Protein 4HTI (pdb70)

Radius of gyration: 11.55 Å; Cα contacts (8 Å, |Δi|>4): 167; chains: 1; bounding box: 24×30×26 Å

Nearest PDB structures (foldseek):
  4hti-assembly1_A  TM=1.011E+00  e=3.050E-19  Homo sapiens
  3n4w-assembly1_A  TM=9.752E-01  e=1.489E-11  Homo sapiens
  3np5-assembly2_A  TM=9.718E-01  e=5.580E-11  Homo sapiens
  3n01-assembly2_B  TM=9.699E-01  e=9.465E-11  Homo sapiens
  2qt7-assembly1_B  TM=9.675E-01  e=1.154E-10  Homo sapiens

Structure (mmCIF, N/CA/C/O backbone):
data_4HTI
#
_entry.id   4HTI
#
_cell.length_a   55.133
_cell.length_b   55.133
_cell.length_c   148.391
_cell.angle_alpha   90.000
_cell.angle_beta   90.000
_cell.angle_gamma   120.000
#
_symmetry.space_group_name_H-M   'P 61 2 2'
#
loop_
_entity.id
_entity.type
_entity.pdbx_description
1 polymer 'Receptor-type tyrosine-protein phosphatase N2'
2 water water
#
loop_
_atom_site.group_PDB
_atom_site.id
_atom_site.type_symbol
_atom_site.label_atom_id
_atom_site.label_alt_id
_atom_site.label_comp_id
_atom_site.label_asym_id
_atom_site.label_entity_id
_atom_site.label_seq_id
_atom_site.pdbx_PDB_ins_code
_atom_site.Cartn_x
_atom_site.Cartn_y
_atom_site.Cartn_z
_atom_site.occupancy
_atom_site.B_iso_or_equiv
_atom_site.auth_seq_id
_atom_site.auth_comp_id
_atom_site.auth_asym_id
_atom_site.auth_atom_id
_atom_site.pdbx_PDB_model_num
ATOM 1 N N . ALA A 1 10 ? -6.063 -34.259 -5.382 1.00 62.99 510 ALA A N 1
ATOM 2 C CA . ALA A 1 10 ? -7.269 -33.455 -5.517 1.00 67.81 510 ALA A CA 1
ATOM 3 C C . ALA A 1 10 ? -6.977 -31.983 -5.295 1.00 59.99 510 ALA A C 1
ATOM 4 O O . ALA A 1 10 ? -6.231 -31.623 -4.412 1.00 62.32 510 ALA A O 1
ATOM 6 N N . ARG A 1 11 ? -7.581 -31.145 -6.118 1.00 53.03 511 ARG A N 1
ATOM 7 C CA . ARG A 1 11 ? -7.429 -29.724 -6.038 1.00 47.46 511 ARG A CA 1
ATOM 8 C C . ARG A 1 11 ?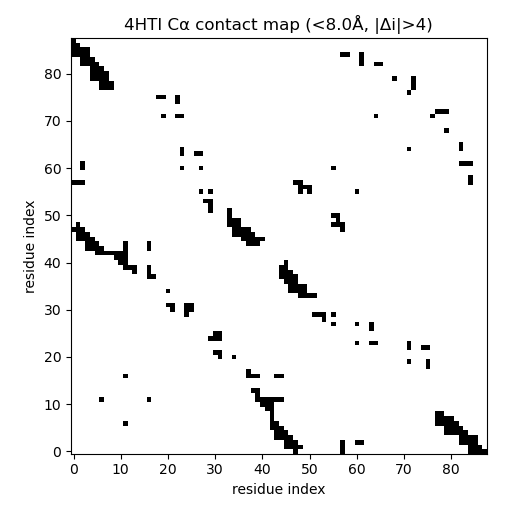 -8.554 -29.117 -5.227 1.00 45.76 511 ARG A C 1
ATOM 9 O O . ARG A 1 11 ? -9.635 -29.649 -5.195 1.00 46.16 511 ARG A O 1
ATOM 17 N N . GLY A 1 12 ? -8.300 -27.978 -4.634 1.00 36.52 512 GLY A N 1
ATOM 18 C CA . GLY A 1 12 ? -9.345 -27.184 -4.072 1.00 35.08 512 GLY A CA 1
ATOM 19 C C . GLY A 1 12 ? -9.665 -26.134 -5.089 1.00 32.31 512 GLY A C 1
ATOM 20 O O . GLY A 1 12 ? -8.890 -25.928 -5.973 1.00 30.18 512 GLY A O 1
ATOM 21 N N . TYR A 1 13 ? -10.820 -25.505 -4.960 1.00 30.31 513 TYR A N 1
ATOM 22 C CA . TYR A 1 13 ? -11.233 -24.419 -5.828 1.00 30.28 513 TYR A CA 1
ATOM 23 C C . TYR A 1 13 ? -12.106 -23.447 -5.086 1.00 29.37 513 TYR A C 1
ATOM 24 O O . TYR A 1 13 ? -12.753 -23.824 -4.166 1.00 29.92 513 TYR A O 1
ATOM 33 N N . ILE A 1 14 ? -12.123 -22.219 -5.540 1.00 27.75 514 ILE A N 1
ATOM 34 C CA . ILE A 1 14 ? -12.991 -21.194 -5.038 1.00 27.90 514 ILE A CA 1
ATOM 35 C C . ILE A 1 14 ? -13.560 -20.498 -6.261 1.00 30.47 514 ILE A C 1
ATOM 36 O O . ILE A 1 14 ? -12.809 -20.041 -7.064 1.00 28.88 514 ILE A O 1
ATOM 41 N N . VAL A 1 15 ? -14.874 -20.439 -6.406 1.00 29.34 515 VAL A N 1
ATOM 42 C CA . VAL A 1 15 ? -15.506 -19.677 -7.471 1.00 28.87 515 VAL A CA 1
ATOM 43 C C . VAL A 1 15 ? -15.876 -18.282 -6.989 1.00 31.12 515 VAL A C 1
ATOM 44 O O . VAL A 1 15 ? -16.497 -18.142 -5.991 1.00 33.18 515 VAL A O 1
ATOM 48 N N . THR A 1 16 ? -15.501 -17.275 -7.733 1.00 31.77 516 THR A N 1
ATOM 49 C CA . THR A 1 16 ? -15.782 -15.902 -7.393 1.00 31.27 516 THR A CA 1
ATOM 50 C C . THR A 1 16 ? -16.804 -15.266 -8.330 1.00 32.08 516 THR A C 1
ATOM 51 O O . THR A 1 16 ? -17.171 -15.861 -9.303 1.00 33.53 516 THR A O 1
ATOM 55 N N . ASP A 1 17 ? -17.148 -14.025 -8.048 1.00 38.00 517 ASP A N 1
ATOM 56 C CA . ASP A 1 17 ? -18.023 -13.227 -8.885 1.00 39.76 517 ASP A CA 1
ATOM 57 C C . ASP A 1 17 ? -17.245 -12.392 -9.876 1.00 41.84 517 ASP A C 1
ATOM 58 O O . ASP A 1 17 ? -17.804 -11.566 -10.529 1.00 41.35 517 ASP A O 1
ATOM 63 N N . ARG A 1 18 ? -15.957 -12.634 -9.996 1.00 37.43 518 ARG A N 1
ATOM 64 C CA . ARG A 1 18 ? -15.166 -11.956 -10.992 1.00 37.48 518 ARG A CA 1
ATOM 65 C C . ARG A 1 18 ? -14.908 -12.865 -12.151 1.00 36.51 518 ARG A C 1
ATOM 66 O O . ARG A 1 18 ? -14.611 -14.000 -11.946 1.00 34.92 518 ARG A O 1
ATOM 74 N N . ASP A 1 19 ? -15.005 -12.356 -13.367 1.00 36.04 519 ASP A N 1
ATOM 75 C CA . ASP A 1 19 ? -14.819 -13.257 -14.549 1.00 34.57 519 ASP A CA 1
ATOM 76 C C . ASP A 1 19 ? -14.366 -12.437 -15.788 1.00 39.17 519 ASP A C 1
ATOM 77 O O . ASP A 1 19 ? -15.097 -11.529 -16.189 1.00 42.18 519 ASP A O 1
ATOM 82 N N . PRO A 1 20 ? -13.186 -12.706 -16.316 1.00 42.71 520 PRO A N 1
ATOM 83 C CA . PRO A 1 20 ? -12.290 -13.726 -15.788 1.00 38.20 520 PRO A CA 1
ATOM 84 C C . PRO A 1 20 ? -11.560 -13.252 -14.558 1.00 40.97 520 PRO A C 1
ATOM 85 O O . PRO A 1 20 ? -11.208 -12.117 -14.491 1.00 40.57 520 PRO A O 1
ATOM 89 N N . LEU A 1 21 ? -11.354 -14.125 -13.587 1.00 35.47 521 LEU A N 1
ATOM 90 C CA . LEU A 1 21 ? -10.589 -13.782 -12.414 1.00 35.43 521 LEU A CA 1
ATOM 91 C C . LEU A 1 21 ? -9.134 -13.610 -12.820 1.00 38.05 521 LEU A C 1
ATOM 92 O O . LEU A 1 21 ? -8.578 -14.487 -13.417 1.00 37.10 521 LEU A O 1
ATOM 97 N N . ARG A 1 22 ? -8.530 -12.482 -12.490 1.00 39.86 522 ARG A N 1
ATOM 98 C CA . ARG A 1 22 ? -7.148 -1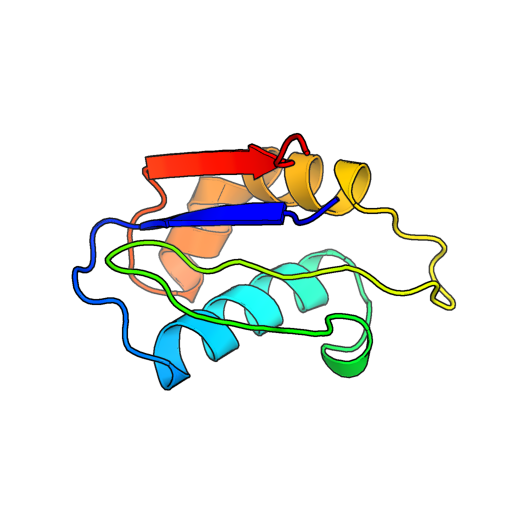2.177 -12.849 1.00 42.70 522 ARG A CA 1
ATOM 99 C C . ARG A 1 22 ? -6.159 -13.098 -12.122 1.00 40.27 522 ARG A C 1
ATOM 100 O O . ARG A 1 22 ? -6.371 -13.369 -10.989 1.00 40.45 522 ARG A O 1
ATOM 108 N N . PRO A 1 23 ? -5.090 -13.540 -12.747 1.00 41.26 523 PRO A N 1
ATOM 109 C CA . PRO A 1 23 ? -4.147 -14.412 -12.054 1.00 42.25 523 PRO A CA 1
ATOM 110 C C . PRO A 1 23 ? -3.678 -13.832 -10.730 1.00 43.53 523 PRO A C 1
ATOM 111 O O . PRO A 1 23 ? -3.656 -14.488 -9.741 1.00 39.74 523 PRO A O 1
ATOM 115 N N . GLU A 1 24 ? -3.365 -12.561 -10.774 1.00 47.87 524 GLU A N 1
ATOM 116 C CA . GLU A 1 24 ? -2.936 -11.783 -9.650 1.00 52.14 524 GLU A CA 1
ATOM 117 C C . GLU A 1 24 ? -3.954 -11.787 -8.522 1.00 50.28 524 GLU A C 1
ATOM 118 O O . GLU A 1 24 ? -3.607 -11.856 -7.379 1.00 49.55 524 GLU A O 1
ATOM 124 N N . GLU A 1 25 ? -5.228 -11.763 -8.863 1.00 48.01 525 GLU A N 1
ATOM 125 C CA . GLU A 1 25 ? -6.281 -11.835 -7.877 1.00 47.02 525 GLU A CA 1
ATOM 126 C C . GLU A 1 25 ? -6.524 -13.237 -7.320 1.00 42.45 525 GLU A C 1
ATOM 127 O O . GLU A 1 25 ? -6.757 -13.364 -6.160 1.00 40.49 525 GLU A O 1
ATOM 133 N N . GLY A 1 26 ? -6.425 -14.271 -8.127 1.00 39.14 526 GLY A N 1
ATOM 134 C CA . GLY A 1 26 ? -6.457 -15.614 -7.606 1.00 36.79 526 GLY A CA 1
ATOM 135 C C . GLY A 1 26 ? -5.360 -15.834 -6.595 1.00 37.24 526 GLY A C 1
ATOM 136 O O . GLY A 1 26 ? -5.563 -16.425 -5.573 1.00 36.04 526 GLY A O 1
ATOM 137 N N . ARG A 1 27 ? -4.188 -15.315 -6.884 1.00 39.24 527 ARG A N 1
ATOM 138 C CA . ARG A 1 27 ? -3.065 -15.402 -5.989 1.00 44.63 527 ARG A CA 1
ATOM 139 C C . ARG A 1 27 ? -3.306 -14.686 -4.644 1.00 44.59 527 ARG A C 1
ATOM 140 O O . ARG A 1 27 ? -3.037 -15.239 -3.621 1.00 39.60 527 ARG A O 1
ATOM 148 N N . ARG A 1 28 ? -3.851 -13.487 -4.667 1.00 44.93 528 ARG A N 1
ATOM 149 C CA . ARG A 1 28 ? -4.142 -12.767 -3.452 1.00 47.04 528 ARG A CA 1
ATOM 150 C C . ARG A 1 28 ? -5.130 -13.510 -2.594 1.00 42.94 528 ARG A C 1
ATOM 151 O O . ARG A 1 28 ? -4.962 -13.634 -1.418 1.00 44.05 528 ARG A O 1
ATOM 159 N N . LEU A 1 29 ? -6.169 -14.040 -3.204 1.00 38.77 529 LEU A 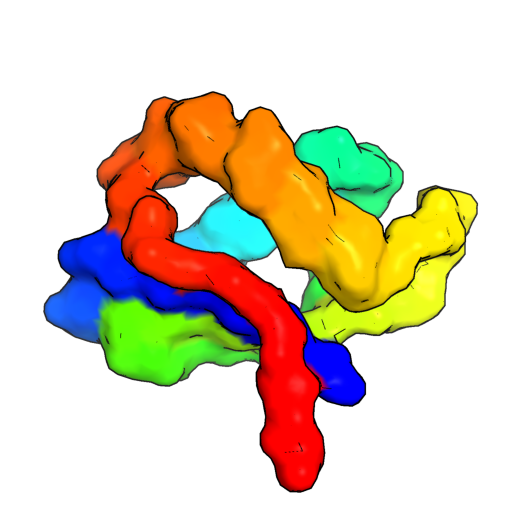N 1
ATOM 160 C CA . LEU A 1 29 ? -7.190 -14.788 -2.496 1.00 38.98 529 LEU A CA 1
ATOM 161 C C . LEU A 1 29 ? -6.674 -16.061 -1.833 1.00 38.81 529 LEU A C 1
ATOM 162 O O . LEU A 1 29 ? -7.019 -16.366 -0.720 1.00 38.76 529 LEU A O 1
ATOM 167 N N . VAL A 1 30 ? -5.797 -16.761 -2.523 1.00 3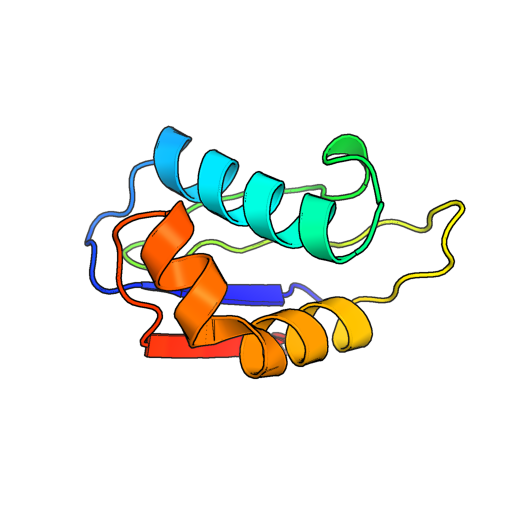5.94 530 VAL A N 1
ATOM 168 C CA . VAL A 1 30 ? -5.102 -17.894 -1.957 1.00 35.93 530 VAL A CA 1
ATOM 169 C C . VAL A 1 30 ? -4.167 -17.474 -0.815 1.00 36.93 530 VAL A C 1
ATOM 170 O O . VAL A 1 30 ? -4.135 -18.132 0.169 1.00 38.93 530 VAL A O 1
ATOM 174 N N . GLU A 1 31 ? -3.481 -16.359 -0.943 1.00 39.96 531 GLU A N 1
ATOM 175 C CA . GLU A 1 31 ? -2.670 -15.835 0.138 1.00 45.95 531 GLU A CA 1
ATOM 176 C C . GLU A 1 31 ? -3.519 -15.495 1.381 1.00 45.00 531 GLU A C 1
ATOM 177 O O . GLU A 1 31 ? -3.136 -15.793 2.480 1.00 45.15 531 GLU A O 1
ATOM 183 N N . ASP A 1 32 ? -4.697 -14.911 1.181 1.00 41.42 532 ASP A N 1
ATOM 184 C CA . ASP A 1 32 ? -5.661 -14.629 2.247 1.00 45.66 532 ASP A CA 1
ATOM 185 C C . ASP A 1 32 ? -6.071 -15.876 2.988 1.00 43.56 532 ASP A C 1
ATOM 186 O O . ASP A 1 32 ? -6.136 -15.893 4.177 1.00 43.56 532 ASP A O 1
ATOM 191 N N . VAL A 1 33 ? -6.340 -16.934 2.258 1.00 41.74 533 VAL A N 1
ATOM 192 C CA . VAL A 1 33 ? -6.713 -18.196 2.833 1.00 42.88 533 VAL A CA 1
ATOM 193 C C . VAL A 1 33 ? -5.554 -18.848 3.586 1.00 41.08 533 VAL A C 1
ATOM 194 O O . VAL A 1 33 ? -5.740 -19.382 4.640 1.00 43.27 533 VAL A O 1
ATOM 198 N N . ALA A 1 34 ? -4.359 -18.756 3.052 1.00 39.13 534 ALA A N 1
ATOM 199 C CA . ALA A 1 34 ? -3.185 -19.263 3.731 1.00 42.46 534 ALA A CA 1
ATOM 200 C C . ALA A 1 34 ? -2.989 -18.571 5.065 1.00 45.77 534 ALA A C 1
ATOM 201 O O . ALA A 1 34 ? -2.620 -19.178 6.021 1.00 47.26 534 ALA A O 1
ATOM 203 N N . ARG A 1 35 ? -3.208 -17.275 5.122 1.00 49.71 535 ARG A N 1
ATOM 204 C CA . ARG A 1 35 ? -3.030 -16.556 6.368 1.00 53.17 535 ARG A CA 1
ATOM 205 C C . ARG A 1 35 ? -3.987 -16.999 7.439 1.00 54.61 535 ARG A C 1
ATOM 206 O O . ARG A 1 35 ? -3.627 -17.076 8.572 1.00 54.24 535 ARG A O 1
ATOM 214 N N . LEU A 1 36 ? -5.204 -17.352 7.075 1.00 55.00 536 LEU A N 1
ATOM 215 C CA . LEU A 1 36 ? -6.181 -17.825 8.029 1.00 58.84 536 LEU A CA 1
ATOM 216 C C . LEU A 1 36 ? -5.726 -19.074 8.682 1.00 57.17 536 LEU A C 1
ATOM 217 O O . LEU A 1 36 ? -6.054 -19.352 9.793 1.00 57.29 536 LEU A O 1
ATOM 222 N N . LEU A 1 37 ? -4.960 -19.845 7.952 1.00 53.70 537 LEU A N 1
ATOM 223 C CA . LEU A 1 37 ? -4.523 -21.128 8.416 1.00 52.79 537 LEU A CA 1
ATOM 224 C C . LEU A 1 37 ? -3.095 -21.128 8.949 1.00 51.79 537 LEU A C 1
ATOM 225 O O . LEU A 1 37 ? -2.592 -22.159 9.302 1.00 50.02 537 LEU A O 1
ATOM 230 N N . GLN A 1 38 ? -2.435 -19.997 8.973 1.00 51.34 538 GLN A N 1
ATOM 231 C CA . GLN A 1 38 ? -1.037 -19.960 9.392 1.00 51.53 538 GLN A CA 1
ATOM 232 C C . GLN A 1 38 ? -0.178 -20.977 8.651 1.00 47.61 538 GLN A C 1
ATOM 233 O O . GLN A 1 38 ? 0.557 -21.722 9.248 1.00 49.60 538 GLN A O 1
ATOM 239 N N . VAL A 1 39 ? -0.241 -20.967 7.329 1.00 46.05 539 VAL A N 1
ATOM 240 C CA . VAL A 1 39 ? 0.691 -21.698 6.487 1.00 48.62 539 VAL A CA 1
ATOM 241 C C . VAL A 1 39 ? 1.259 -20.712 5.503 1.00 47.97 539 VAL A C 1
ATOM 242 O O . VAL A 1 39 ? 0.569 -19.805 5.125 1.00 49.31 539 VAL A O 1
ATOM 246 N N . PRO A 1 40 ? 2.495 -20.826 5.084 1.00 47.60 540 PRO A N 1
ATOM 247 C CA . PRO A 1 40 ? 2.956 -19.861 4.106 1.00 45.78 540 PRO A CA 1
ATOM 248 C C . PRO A 1 40 ? 2.255 -20.127 2.771 1.00 43.67 540 PRO A C 1
ATOM 249 O O . PRO A 1 40 ? 1.827 -21.225 2.570 1.00 39.94 540 PRO A O 1
ATOM 253 N N . SER A 1 41 ? 2.147 -19.140 1.908 1.00 42.94 541 SER A N 1
ATOM 254 C CA . SER A 1 41 ? 1.535 -19.329 0.624 1.00 43.34 541 SER A CA 1
ATOM 255 C C . SER A 1 41 ? 2.313 -20.312 -0.208 1.00 43.00 541 SER A C 1
ATOM 256 O O . SER A 1 41 ? 1.790 -20.947 -1.071 1.00 41.75 541 SER A O 1
ATOM 259 N N . SER A 1 42 ? 3.576 -20.484 0.117 1.00 42.97 542 SER A N 1
ATOM 260 C CA . SER A 1 42 ? 4.398 -21.485 -0.522 1.00 46.54 542 SER A CA 1
ATOM 261 C C . SER A 1 42 ? 3.857 -22.890 -0.346 1.00 44.38 542 SER A C 1
ATOM 262 O O . SER A 1 42 ? 4.209 -23.749 -1.095 1.00 47.05 542 SER A O 1
ATOM 265 N N . ALA A 1 43 ? 2.973 -23.122 0.602 1.00 40.28 543 ALA A N 1
ATOM 266 C CA . ALA A 1 43 ? 2.366 -24.418 0.733 1.00 41.05 543 ALA A CA 1
ATOM 267 C C . ALA A 1 43 ? 1.309 -24.716 -0.335 1.00 41.79 543 ALA A C 1
ATOM 268 O O . ALA A 1 43 ? 0.905 -25.835 -0.490 1.00 40.65 543 ALA A O 1
ATOM 270 N N . PHE A 1 44 ? 0.859 -23.719 -1.059 1.00 38.50 544 PHE A N 1
ATOM 271 C CA . PHE A 1 44 ? -0.120 -23.924 -2.104 1.00 37.94 544 PHE A CA 1
ATOM 272 C C . PHE A 1 44 ? 0.577 -24.069 -3.441 1.00 43.16 544 PHE A C 1
ATOM 273 O O . PHE A 1 44 ? 1.293 -23.213 -3.823 1.00 48.18 544 PHE A O 1
ATOM 281 N N . ALA A 1 45 ? 0.392 -25.147 -4.142 1.00 41.04 545 ALA A N 1
ATOM 282 C CA . ALA A 1 45 ? 1.064 -25.280 -5.399 1.00 41.32 545 ALA A CA 1
ATOM 283 C C . ALA A 1 45 ? 0.073 -25.319 -6.539 1.00 39.13 545 ALA A C 1
ATOM 284 O O . ALA A 1 45 ? -1.112 -25.471 -6.318 1.00 35.19 545 ALA A O 1
ATOM 286 N N . ASP A 1 46 ? 0.573 -25.207 -7.746 1.00 39.68 546 ASP A N 1
ATOM 287 C CA . ASP A 1 46 ? -0.235 -25.343 -8.912 1.00 43.22 546 ASP A CA 1
ATOM 288 C C . ASP A 1 46 ? -1.368 -24.331 -8.912 1.00 38.41 546 ASP A C 1
ATOM 289 O O . ASP A 1 46 ? -2.442 -24.644 -9.292 1.00 38.11 546 ASP A O 1
ATOM 294 N N . VAL A 1 47 ? -1.135 -23.119 -8.474 1.00 36.67 547 VAL A N 1
ATOM 295 C CA . VAL A 1 47 ? -2.192 -22.126 -8.405 1.00 34.83 547 VAL A CA 1
ATOM 296 C C . VAL A 1 47 ? -2.572 -21.627 -9.802 1.00 35.86 547 VAL A C 1
ATOM 297 O O . VAL A 1 47 ? -1.749 -21.166 -10.517 1.00 35.54 547 VAL A O 1
ATOM 301 N N . GLU A 1 48 ? -3.832 -21.737 -10.172 1.00 30.15 548 GLU A N 1
ATOM 302 C CA . GLU A 1 48 ? -4.255 -21.389 -11.508 1.00 33.54 548 GLU A CA 1
ATOM 303 C C . GLU A 1 48 ? -5.642 -20.781 -11.545 1.00 31.36 548 GLU A C 1
ATOM 304 O O . GLU A 1 48 ? -6.474 -21.193 -10.788 1.00 31.04 548 GLU A O 1
ATOM 310 N N . VAL A 1 49 ? -5.900 -19.822 -12.405 1.00 30.64 549 VAL A N 1
ATOM 311 C CA . VAL A 1 49 ? -7.249 -19.300 -12.552 1.00 29.66 549 VAL A CA 1
ATOM 312 C C . VAL A 1 49 ? -7.938 -19.876 -13.795 1.00 29.28 549 VAL A C 1
ATOM 313 O O . VAL A 1 49 ? -7.314 -20.049 -14.797 1.00 32.32 549 VAL A O 1
ATOM 317 N N . LEU A 1 50 ? -9.201 -20.198 -13.670 1.00 28.43 550 LEU A N 1
ATOM 318 C CA . LEU A 1 50 ? -9.969 -20.786 -14.727 1.00 31.59 550 LEU A CA 1
ATOM 319 C C . LEU A 1 50 ? -11.307 -20.064 -14.784 1.00 28.41 550 LEU A C 1
ATOM 320 O O . LEU A 1 50 ? -12.151 -20.302 -13.981 1.00 28.54 550 LEU A O 1
ATOM 325 N N . GLY A 1 51 ? -11.485 -19.124 -15.702 1.00 29.41 551 GLY A N 1
ATOM 326 C CA . GLY A 1 51 ? -12.720 -18.352 -15.704 1.00 28.01 551 GLY A CA 1
ATOM 327 C C . GLY A 1 51 ? -12.909 -17.564 -14.413 1.00 26.95 551 GLY A C 1
ATOM 328 O O . GLY A 1 51 ? -12.075 -16.720 -14.084 1.00 31.18 551 GLY A O 1
ATOM 329 N N . PRO A 1 52 ? -13.991 -17.826 -13.676 1.00 27.99 552 PRO A N 1
ATOM 330 C CA . PRO A 1 52 ? -14.229 -17.121 -12.422 1.00 27.20 552 PRO A CA 1
ATOM 331 C C . PRO A 1 52 ? -13.610 -17.788 -11.189 1.00 27.48 552 PRO A C 1
ATOM 332 O O . PRO A 1 52 ? -13.817 -17.313 -10.093 1.00 32.04 552 PRO A O 1
ATOM 336 N N . ALA A 1 53 ? -12.922 -18.898 -11.368 1.00 29.46 553 ALA A N 1
ATOM 337 C CA . ALA A 1 53 ? -12.442 -19.689 -10.267 1.00 28.41 553 ALA A CA 1
ATOM 338 C C . ALA A 1 53 ? -10.944 -19.645 -10.075 1.00 29.00 553 ALA A C 1
ATOM 339 O O . ALA A 1 53 ? -10.228 -19.477 -11.020 1.00 28.67 553 ALA A O 1
ATOM 341 N N . VAL A 1 54 ? -10.474 -19.861 -8.865 1.00 26.92 554 VAL A N 1
ATOM 342 C CA . VAL A 1 54 ? -9.081 -20.176 -8.643 1.00 27.17 554 VAL A CA 1
ATOM 343 C C . VAL A 1 54 ? -8.944 -21.605 -8.132 1.00 27.83 554 VAL A C 1
ATOM 344 O O . VAL A 1 54 ? -9.777 -22.058 -7.383 1.00 27.37 554 VAL A O 1
ATOM 348 N N . THR A 1 55 ? -7.921 -22.285 -8.588 1.00 28.10 555 THR A N 1
ATOM 349 C CA A THR A 1 55 ? -7.789 -23.645 -8.096 0.50 27.84 555 THR A CA 1
ATOM 350 C CA B THR A 1 55 ? -7.795 -23.635 -8.155 0.50 29.64 555 THR A CA 1
ATOM 351 C C . THR A 1 55 ? -6.391 -23.910 -7.600 1.00 30.75 555 THR A C 1
ATOM 352 O O . THR A 1 55 ? -5.562 -23.138 -7.995 1.00 28.28 555 THR A O 1
ATOM 359 N N . PHE A 1 56 ? -6.080 -24.908 -6.785 1.00 28.98 556 PHE A N 1
ATOM 360 C CA . PHE A 1 56 ? -4.791 -25.028 -6.111 1.00 31.56 556 PHE A CA 1
ATOM 361 C C . PHE A 1 56 ? -4.631 -26.417 -5.488 1.00 33.54 556 PHE A C 1
ATOM 362 O O . PHE A 1 56 ? -5.602 -27.103 -5.300 1.00 32.41 556 PHE A O 1
ATOM 370 N N . LYS A 1 57 ? -3.422 -26.799 -5.141 1.00 33.59 557 LYS A N 1
ATOM 371 C CA . LYS A 1 57 ? -3.198 -27.980 -4.357 1.00 36.94 557 LYS A CA 1
ATOM 372 C C . LYS A 1 57 ? -2.514 -27.562 -3.082 1.00 35.03 557 LYS A C 1
ATOM 373 O O . LYS A 1 57 ? -1.685 -26.719 -3.103 1.00 36.53 557 LYS A O 1
ATOM 379 N N . VAL A 1 58 ? -2.824 -28.187 -1.978 1.00 35.07 558 VAL A N 1
ATOM 380 C CA . VAL A 1 58 ? -2.107 -27.956 -0.746 1.00 37.62 558 VAL A CA 1
ATOM 381 C C . VAL A 1 58 ? -1.023 -29.023 -0.587 1.00 39.47 558 VAL A C 1
ATOM 382 O O . VAL A 1 58 ? -1.356 -30.176 -0.584 1.00 40.11 558 VAL A O 1
ATOM 386 N N . SER A 1 59 ? 0.225 -28.643 -0.477 1.00 36.45 559 SER A N 1
ATOM 387 C CA . SER A 1 59 ? 1.269 -29.612 -0.266 1.00 39.48 559 SER A CA 1
ATOM 388 C C . SER A 1 59 ? 1.415 -29.925 1.211 1.00 38.31 559 SER A C 1
ATOM 389 O O . SER A 1 59 ? 0.929 -29.211 2.020 1.00 38.40 559 SER A O 1
ATOM 392 N N . ALA A 1 60 ? 2.076 -31.014 1.556 1.00 39.27 560 ALA A N 1
ATOM 393 C CA . ALA A 1 60 ? 2.341 -31.306 2.956 1.00 42.43 560 ALA A CA 1
ATOM 394 C C . ALA A 1 60 ? 3.078 -30.139 3.597 1.00 42.16 560 ALA A C 1
ATOM 395 O O . ALA A 1 60 ? 3.864 -29.493 2.966 1.00 42.41 560 ALA A O 1
ATOM 397 N N . ASN A 1 61 ? 2.747 -29.824 4.829 1.00 41.52 561 ASN A N 1
ATOM 398 C CA . ASN A 1 61 ? 3.239 -28.618 5.447 1.00 42.05 561 ASN A CA 1
ATOM 399 C C . ASN A 1 61 ? 3.487 -28.732 6.950 1.00 43.70 561 ASN A C 1
ATOM 400 O O . ASN A 1 61 ? 3.064 -29.684 7.544 1.00 44.11 561 ASN A O 1
ATOM 405 N N . VAL A 1 62 ? 4.139 -27.755 7.553 1.00 45.12 562 VAL A N 1
ATOM 406 C CA . VAL A 1 62 ? 4.460 -27.869 8.967 1.00 48.30 562 VAL A CA 1
ATOM 407 C C . VAL A 1 62 ? 3.255 -27.728 9.861 1.00 50.21 562 VAL A C 1
ATOM 408 O O . VAL A 1 62 ? 3.303 -28.132 10.980 1.00 52.17 562 VAL A O 1
ATOM 412 N N . GLN A 1 63 ? 2.164 -27.169 9.366 1.00 49.71 563 GLN A N 1
ATOM 413 C CA . GLN A 1 63 ? 0.958 -27.079 10.168 1.00 51.64 563 GLN A CA 1
ATOM 414 C C . GLN A 1 63 ? 0.009 -28.260 10.037 1.00 52.03 563 GLN A C 1
ATOM 415 O O . GLN A 1 63 ? -0.994 -28.279 10.667 1.00 54.56 563 GLN A O 1
ATOM 421 N N . ASN A 1 64 ? 0.370 -29.236 9.241 1.00 52.25 564 ASN A N 1
ATOM 422 C CA . ASN A 1 64 ? -0.460 -30.385 8.995 1.00 53.11 564 ASN A CA 1
ATOM 423 C C . ASN A 1 64 ? -1.815 -30.052 8.410 1.00 51.25 564 ASN A C 1
ATOM 424 O O . ASN A 1 64 ? -2.756 -30.770 8.602 1.00 54.71 564 ASN A O 1
ATOM 429 N N . VAL A 1 65 ? -1.918 -28.937 7.711 1.00 47.35 565 VAL A N 1
ATOM 430 C CA . VAL A 1 65 ? -3.167 -28.503 7.102 1.00 45.57 565 VAL A CA 1
ATOM 431 C C . VAL A 1 65 ? -3.436 -29.292 5.834 1.00 46.30 565 VAL A C 1
ATOM 432 O O . VAL A 1 65 ? -2.605 -29.339 4.978 1.00 43.74 565 VAL A O 1
ATOM 436 N N . THR A 1 66 ? -4.602 -29.913 5.713 1.00 45.84 566 THR A N 1
ATOM 437 C CA . THR A 1 66 ? -4.965 -30.705 4.539 1.00 47.07 566 THR A CA 1
ATOM 438 C C . THR A 1 66 ? -5.865 -29.970 3.549 1.00 45.12 566 THR A C 1
ATOM 439 O O . THR A 1 66 ? -6.301 -28.888 3.808 1.00 42.20 566 THR A O 1
ATOM 443 N N . THR A 1 67 ? -6.163 -30.577 2.413 1.00 46.96 567 THR A N 1
ATOM 444 C CA . THR A 1 67 ? -7.032 -29.936 1.432 1.00 45.98 567 THR A CA 1
ATOM 445 C C . THR A 1 67 ? -8.425 -29.693 2.014 1.00 46.36 567 THR A C 1
ATOM 446 O O . THR A 1 67 ? -9.014 -28.657 1.818 1.00 40.99 567 THR A O 1
ATOM 450 N N . GLU A 1 68 ? -8.950 -30.637 2.768 1.00 47.68 568 GLU A N 1
ATOM 451 C CA . GLU A 1 68 ? -10.234 -30.403 3.404 1.00 53.25 568 GLU A CA 1
ATOM 452 C C . GLU A 1 68 ? -10.205 -29.319 4.462 1.00 51.46 568 GLU A C 1
ATOM 453 O O . GLU A 1 68 ? -11.137 -28.564 4.559 1.00 48.67 568 GLU A O 1
ATOM 459 N N . ASP A 1 69 ? -9.121 -29.188 5.217 1.00 48.68 569 ASP A N 1
ATOM 460 C CA . ASP A 1 69 ? -9.028 -28.120 6.190 1.00 46.81 569 ASP A CA 1
ATOM 461 C C . ASP A 1 69 ? -9.100 -26.783 5.515 1.00 42.18 569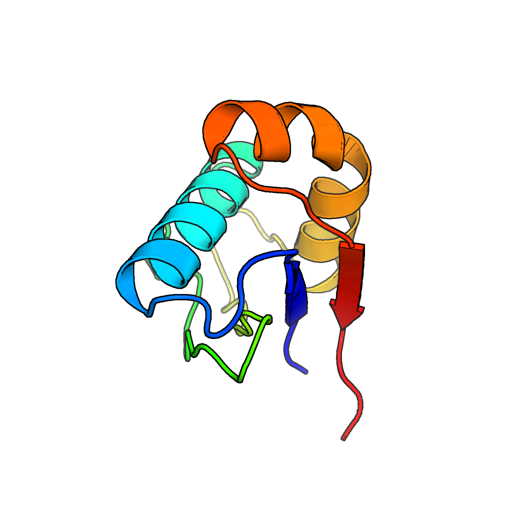 ASP A C 1
ATOM 462 O O . ASP A 1 69 ? -9.659 -25.864 6.027 1.00 42.74 569 ASP A O 1
ATOM 467 N N . VAL A 1 70 ? -8.509 -26.672 4.345 1.00 39.10 570 VAL A N 1
ATOM 468 C CA . VAL A 1 70 ? -8.538 -25.430 3.631 1.00 38.97 570 VAL A CA 1
ATOM 469 C C . VAL A 1 70 ? -9.946 -25.109 3.147 1.00 41.59 570 VAL A C 1
ATOM 470 O O . VAL A 1 70 ? -10.387 -24.014 3.229 1.00 41.94 570 VAL A O 1
ATOM 474 N N . GLU A 1 71 ? -10.652 -26.102 2.669 1.00 40.37 571 GLU A N 1
ATOM 475 C CA . GLU A 1 71 ? -12.015 -25.905 2.251 1.00 42.57 571 GLU A CA 1
ATOM 476 C C . GLU A 1 71 ? -12.869 -25.441 3.417 1.00 43.59 571 GLU A C 1
ATOM 477 O O . GLU A 1 71 ? -13.555 -24.472 3.302 1.00 43.93 571 GLU A O 1
ATOM 483 N N . LYS A 1 72 ? -12.810 -26.133 4.543 1.00 47.15 572 LYS A N 1
ATOM 484 C CA . LYS A 1 72 ? -13.568 -25.755 5.744 1.00 50.88 572 LYS A CA 1
ATOM 485 C C . LYS A 1 72 ? -13.263 -24.371 6.271 1.00 50.25 572 LYS A C 1
ATOM 486 O O . LYS A 1 72 ? -14.152 -23.663 6.633 1.00 54.46 572 LYS A O 1
ATOM 492 N N . ALA A 1 73 ? -12.005 -23.958 6.267 1.00 48.27 573 ALA A N 1
ATOM 493 C CA . ALA A 1 73 ? -11.641 -22.628 6.703 1.00 48.73 573 ALA A CA 1
ATOM 494 C C . ALA A 1 73 ? -12.180 -21.568 5.782 1.00 45.77 573 ALA A C 1
ATOM 495 O O . ALA A 1 73 ? -12.534 -20.518 6.209 1.00 48.52 573 ALA A O 1
ATOM 497 N N . THR A 1 74 ? -12.282 -21.900 4.506 1.00 42.57 574 THR A N 1
ATOM 498 C CA . THR A 1 74 ? -12.844 -21.026 3.507 1.00 41.09 574 THR A CA 1
ATOM 499 C C . THR A 1 74 ? -14.355 -20.847 3.719 1.00 45.18 574 THR A C 1
ATOM 500 O O . THR A 1 74 ? -14.846 -19.765 3.713 1.00 47.45 574 THR A O 1
ATOM 504 N N . VAL A 1 75 ? -15.072 -21.921 3.908 1.00 46.12 575 VAL A N 1
ATOM 505 C CA . VAL A 1 75 ? -16.480 -21.808 4.222 1.00 47.76 575 VAL A CA 1
ATOM 506 C C . VAL A 1 75 ? -16.643 -21.024 5.521 1.00 53.19 575 VAL A C 1
ATOM 507 O O . VAL A 1 75 ? -17.371 -20.073 5.584 1.00 52.38 575 VAL A O 1
ATOM 511 N N . ASP A 1 76 ? -15.943 -21.410 6.582 1.00 56.55 576 ASP A N 1
ATOM 512 C CA . ASP A 1 76 ? -16.116 -20.767 7.884 1.00 65.72 576 ASP A CA 1
ATOM 513 C C . ASP A 1 76 ? -15.763 -19.299 7.920 1.00 67.44 576 ASP A C 1
ATOM 514 O O . ASP A 1 76 ? -16.336 -18.567 8.690 1.00 69.22 576 ASP A O 1
ATOM 519 N N . ASN A 1 77 ? -14.853 -18.852 7.076 1.00 59.11 577 ASN A N 1
ATOM 520 C CA . ASN A 1 77 ? -14.446 -17.467 7.101 1.00 58.59 577 ASN A CA 1
ATOM 521 C C . ASN A 1 77 ? -14.833 -16.700 5.860 1.00 57.93 577 ASN A C 1
ATOM 522 O O . ASN A 1 77 ? -14.233 -15.704 5.551 1.00 56.10 577 ASN A O 1
ATOM 527 N N . LYS A 1 78 ? -15.841 -17.158 5.147 1.00 55.70 578 LYS A N 1
ATOM 528 C CA . LYS A 1 78 ? -16.200 -16.573 3.873 1.00 52.03 578 LYS A CA 1
ATOM 529 C C . LYS A 1 78 ? -16.395 -15.076 3.902 1.00 54.34 578 LYS A C 1
ATOM 530 O O . LYS A 1 78 ? -15.849 -14.364 3.092 1.00 52.73 578 LYS A O 1
ATOM 536 N N . ASP A 1 79 ? -17.160 -14.602 4.866 1.00 57.40 579 ASP A N 1
ATOM 537 C CA . ASP A 1 79 ? -17.377 -13.191 4.978 1.00 61.52 579 ASP A CA 1
ATOM 538 C C . ASP A 1 79 ? -16.090 -12.415 5.240 1.00 63.64 579 ASP A C 1
ATOM 539 O O . ASP A 1 79 ? -15.896 -11.391 4.655 1.00 66.62 579 ASP A O 1
ATOM 544 N N . LYS A 1 80 ? -15.202 -12.905 6.085 1.00 64.17 580 LYS A N 1
ATOM 545 C CA . LYS A 1 80 ? -13.954 -12.199 6.315 1.00 64.70 580 LYS A CA 1
ATOM 546 C C . LYS A 1 80 ? -13.101 -12.143 5.059 1.00 57.00 580 LYS A C 1
ATOM 547 O O . LYS A 1 80 ? -12.533 -11.135 4.733 1.00 57.27 580 LYS A O 1
ATOM 553 N N . LEU A 1 81 ? -13.050 -13.254 4.332 1.00 53.57 581 LEU A N 1
ATOM 554 C CA . LEU A 1 81 ? -12.301 -13.344 3.079 1.00 49.51 581 LEU A CA 1
ATOM 555 C C . LEU A 1 81 ? -12.815 -12.395 2.031 1.00 51.46 581 LEU A C 1
ATOM 556 O O . LEU A 1 81 ? -12.067 -11.744 1.356 1.00 50.64 581 LEU A O 1
ATOM 561 N N . GLU A 1 82 ? -14.130 -12.306 1.956 1.00 50.52 582 GLU A N 1
ATOM 562 C CA . GLU A 1 82 ? -14.784 -11.382 1.074 1.00 51.80 582 GLU A CA 1
ATOM 563 C C . GLU A 1 82 ? -14.438 -9.955 1.440 1.00 57.72 582 GLU A C 1
ATOM 564 O O . GLU A 1 82 ? -14.181 -9.154 0.584 1.00 57.40 582 GLU A O 1
ATOM 570 N N . GLU A 1 83 ? -14.399 -9.625 2.717 1.00 62.63 583 GLU A N 1
ATOM 571 C CA . GLU A 1 83 ? -14.025 -8.271 3.090 1.00 69.56 583 GLU A CA 1
ATOM 572 C C . GLU A 1 83 ? -12.563 -7.982 2.766 1.00 67.78 583 GLU A C 1
ATOM 573 O O . GLU A 1 83 ? -12.252 -6.972 2.180 1.00 69.97 583 GLU A O 1
ATOM 579 N N . THR A 1 84 ? -11.690 -8.910 3.122 1.00 63.30 584 THR A N 1
ATOM 580 C CA . THR A 1 84 ? -10.282 -8.770 2.823 1.00 63.76 584 THR A CA 1
ATOM 581 C C . THR A 1 84 ? -10.012 -8.657 1.348 1.00 61.74 584 THR A C 1
ATOM 582 O O . THR A 1 84 ? -9.291 -7.798 0.925 1.00 66.73 584 THR A O 1
ATOM 586 N N . SER A 1 85 ? -10.616 -9.531 0.567 1.00 58.12 585 SER A N 1
ATOM 587 C CA . SER A 1 85 ? -10.365 -9.562 -0.850 1.00 56.84 585 SER A CA 1
ATOM 588 C C . SER A 1 85 ? -11.127 -8.519 -1.625 1.00 60.49 585 SER A C 1
ATOM 589 O O . SER A 1 85 ? -10.680 -8.107 -2.656 1.00 63.32 585 SER A O 1
ATOM 592 N N . GLY A 1 86 ? -12.302 -8.162 -1.173 1.00 60.97 586 GLY A N 1
ATOM 593 C CA . GLY A 1 86 ? -13.094 -7.259 -1.947 1.00 62.07 586 GLY A CA 1
ATOM 594 C C . GLY A 1 86 ? -13.793 -7.949 -3.093 1.00 58.65 586 GLY A C 1
ATOM 595 O O . GLY A 1 86 ? -14.224 -7.324 -4.017 1.00 61.78 586 GLY A O 1
ATOM 596 N N . LEU A 1 87 ? -13.997 -9.250 -3.015 1.00 52.60 587 LEU A N 1
ATOM 597 C CA . LEU A 1 87 ? -14.829 -9.927 -3.993 1.00 51.26 587 LEU A CA 1
ATOM 598 C C . LEU A 1 87 ? -15.786 -10.874 -3.332 1.00 50.17 587 LEU A C 1
ATOM 599 O O . LEU A 1 87 ? -15.715 -11.062 -2.148 1.00 52.08 587 LEU A O 1
ATOM 604 N N . LYS A 1 88 ? -16.678 -11.473 -4.092 1.00 46.63 588 LYS A N 1
ATOM 605 C CA . LYS A 1 88 ? -17.599 -12.420 -3.529 1.00 47.34 588 LYS A CA 1
ATOM 606 C C . LYS A 1 88 ? -17.219 -13.864 -3.834 1.00 40.64 588 LYS A C 1
ATO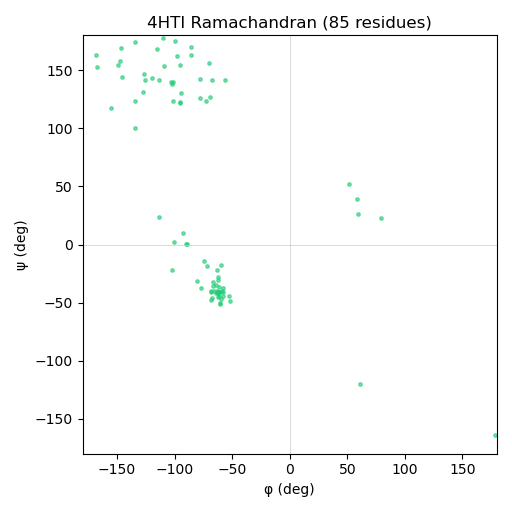M 607 O O . LYS A 1 88 ? -16.846 -14.191 -4.918 1.00 40.51 588 LYS A O 1
ATOM 613 N N . ILE A 1 89 ? -17.383 -14.725 -2.871 1.00 39.82 589 ILE A N 1
ATOM 614 C CA . ILE A 1 89 ? -17.132 -16.111 -3.045 1.00 38.18 589 ILE A CA 1
ATOM 615 C C . ILE A 1 89 ? -18.475 -16.781 -3.233 1.00 38.99 589 ILE A C 1
ATOM 616 O O . ILE A 1 89 ? -19.317 -16.641 -2.402 1.00 44.09 589 ILE A O 1
ATOM 621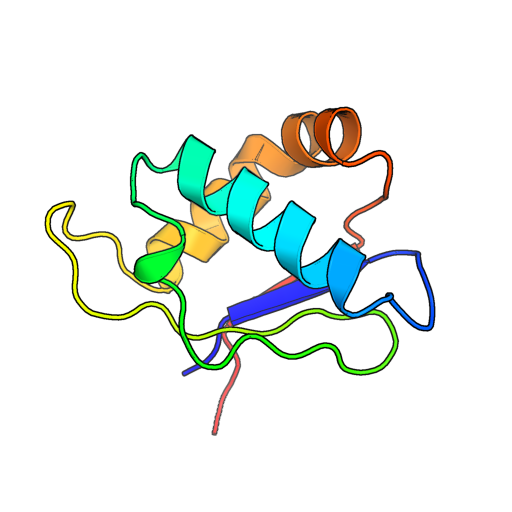 N N . LEU A 1 90 ? -18.653 -17.495 -4.338 1.00 36.42 590 LEU A N 1
ATOM 622 C CA . LEU A 1 90 ? -19.912 -18.111 -4.712 1.00 38.88 590 LEU A CA 1
ATOM 623 C C . LEU A 1 90 ? -19.965 -19.578 -4.460 1.00 41.01 590 LEU A C 1
ATOM 624 O O . LEU A 1 90 ? -21.010 -20.132 -4.351 1.00 44.13 590 LEU A O 1
ATOM 629 N N . GLN A 1 91 ? -18.832 -20.239 -4.359 1.00 35.83 591 GLN A N 1
ATOM 630 C CA . GLN A 1 91 ? -18.791 -21.663 -4.112 1.00 34.90 591 GLN A CA 1
ATOM 631 C C . GLN A 1 91 ? -17.385 -22.054 -3.752 1.00 33.99 591 GLN A C 1
ATOM 632 O O . GLN A 1 91 ? -16.460 -21.429 -4.211 1.00 32.06 591 GLN A O 1
ATOM 638 N N . THR A 1 92 ? -17.201 -23.109 -2.993 1.00 33.25 592 THR A N 1
ATOM 639 C CA . THR A 1 92 ? -15.868 -23.637 -2.765 1.00 33.98 592 THR A CA 1
ATOM 640 C C . THR A 1 92 ? -15.974 -25.107 -2.612 1.00 35.85 592 THR A C 1
ATOM 641 O O . THR A 1 92 ? -17.037 -25.569 -2.366 1.00 39.01 592 THR A O 1
ATOM 645 N N . GLY A 1 93 ? -14.921 -25.842 -2.836 1.00 33.32 593 GLY A N 1
ATOM 646 C CA . GLY A 1 93 ? -14.968 -27.260 -2.700 1.00 36.17 593 GLY A CA 1
ATOM 647 C C . GLY A 1 93 ? -13.664 -27.905 -3.040 1.00 34.51 593 GLY A C 1
ATOM 648 O O . GLY A 1 93 ? -12.654 -27.252 -3.098 1.00 29.84 593 GLY A O 1
ATOM 649 N N . VAL A 1 94 ? -13.713 -29.202 -3.253 1.00 35.74 594 VAL A N 1
ATOM 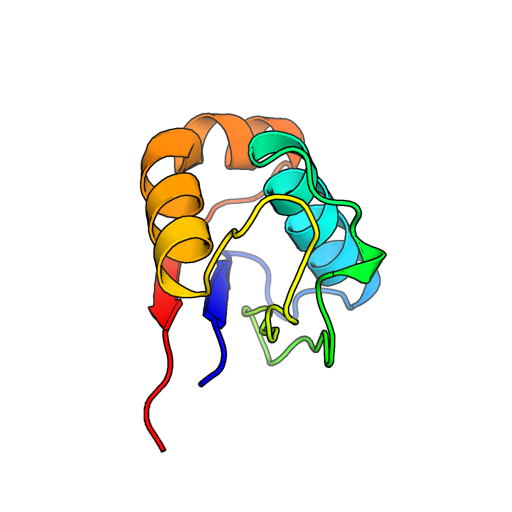650 C CA . VAL A 1 94 ? -12.576 -29.992 -3.654 1.00 38.45 594 VAL A CA 1
ATOM 651 C C . VAL A 1 94 ? -12.934 -30.763 -4.924 1.00 38.56 594 VAL A C 1
ATOM 652 O O . VAL A 1 94 ? -14.029 -31.194 -5.063 1.00 41.89 594 VAL A O 1
ATOM 656 N N . GLY A 1 95 ? -12.036 -30.916 -5.870 1.00 39.04 595 GLY A N 1
ATOM 657 C CA . GLY A 1 95 ? -12.393 -31.513 -7.134 1.00 41.25 595 GLY A CA 1
ATOM 658 C C . GLY A 1 95 ? -12.336 -33.016 -7.139 1.00 46.92 595 GLY A C 1
ATOM 659 O O . GLY A 1 95 ? -11.826 -33.560 -6.203 1.00 46.71 595 GLY A O 1
ATOM 660 N N . SER A 1 96 ? -12.836 -33.682 -8.173 1.00 49.30 596 SER A N 1
ATOM 661 C CA . SER A 1 96 ? -12.819 -35.133 -8.253 1.00 59.62 596 SER A CA 1
ATOM 662 C C . SER A 1 96 ? -12.205 -35.568 -9.561 1.00 64.36 596 SER A C 1
ATOM 663 O O . SER A 1 96 ? -12.621 -35.077 -10.583 1.00 57.24 596 SER A O 1
ATOM 666 N N . LYS A 1 97 ? -11.263 -36.487 -9.538 1.00 68.55 597 LYS A N 1
ATOM 667 C CA . LYS A 1 97 ? -10.677 -36.953 -10.784 1.00 74.29 597 LYS A CA 1
ATOM 668 C C . LYS A 1 97 ? -11.663 -37.671 -11.691 1.00 78.25 597 LYS A C 1
ATOM 669 O O . LYS A 1 97 ? -12.606 -38.292 -11.223 1.00 88.88 597 LYS A O 1
#

Secondary structure (DSSP, 8-state):
--EEEEES-SSPPHHHHHHHHHHHHHHTT--GGGEEEEEEETTEEEEEEPP-TT---HHHHHHHHHHTHHHHHHHHSS-EEEEEE---

Solvent-accessible surface area: 5142 Å² total; per-residue (Å²): 71,75,3,52,0,35,2,72,107,107,109,4,122,87,94,17,0,88,102,0,1,54,12,2,2,156,74,30,128,8,78,40,98,8,9,38,77,38,83,36,101,39,45,14,0,12,5,80,22,50,110,30,136,88,128,18,76,31,94,58,2,41,137,14,1,84,109,30,89,104,130,3,25,152,91,24,47,5,119,8,117,103,26,9,40,33,112,238

Foldseek 3Di:
DKKKWFWPDFQQDLVLLLVLLCVLCVLQVFHSVQWPPWDTDTRMIMTAGHQGPSRQHNVNSQVSCVVCQVVSCVVSVTHTDDIDGDDD

Sequence (88 aa):
ARGYIVTDRDPLRPEEGRRLVEDVARLLQVPSSAFADVEVLGPAVTTFKVSANVQNVTTEDVEKATVDNKDKLEETSGLKILQTGVGSK

Organism: Homo sapiens (NCBI:txid9606)

CATH classification: 3.30.70.2470

B-factor: mean 48.34, std 14.73, range [25.28, 106.65]

InterPro domains:
  IPR000242 Tyrosine-specific protein phosphatase, PTPase domain [PF00102] (770-1003)
  IPR000242 Tyrosine-specific protein phosphatase, PTPase domain [PR00700] (799-806)
  IPR000242 Tyrosine-specific protein phosphatase, PTPase domain [PR00700] (816-836)
  IPR000242 Tyrosine-specific protein phosphatase, PTPase domain [PR00700] (901-918)
  IPR000242 Tyrosine-specific protein phosphatase, PTPase domain [PR00700] (940-958)
  IPR000242 Tyrosine-specific protein phosphatase, PTPase domain [PR00700] (972-987)
  IPR000242 Tyrosine-specific protein phosphatase, PTPase domain [PR00700] (988-998)
  IPR000242 Tyrosine-specific protein phosphatase, PTPase domain [PS50055] (745-1005)
  IPR000242 Tyrosine-specific protein phosphatase, PTPase domain [SM00194] (744-1007)
  IPR000387 Tyrosine-specific protein phosphatases domain [PS50056] (924-996)
  IPR003595 Protein-tyrosine phosphatase, catalytic [SM00404] (902-1004)
  IPR016130 Protein-tyrosine phosphatase, active site [PS00383] (943-953)
  IPR021613 Protein-tyrosine phosphatase receptor IA-2 ectodomain [PF11548] (510-597)
  IPR029021 Protein-tyrosine phosphatase-like [G3DSA:3.90.190.10] (714-1012)
  IPR029021 Protein-tyrosine phosphatase-like [SSF52799] (714-1010)
  IPR029403 RESP18 domain [PF14948] (78-121)
  IPR033522 Receptor-type tyrosine-protein phosphatase-like N/N2 [PTHR46106] (4-1015)
  IPR038112 Protein-tyrosine phosphatase receptor IA-2, ectodomain superfamily [G3DSA:3.30.70.2470] (501-599)

GO terms:
  GO:0043235 signaling receptor complex (C, IDA)
  GO:0005001 transmembrane receptor protein tyrosine phosphatase activity (F, TAS)
  GO:0005886 plasma membrane (C, TAS)
  GO:0006470 protein dephosphorylation (P, TAS)
  GO:0101003 ficolin-1-rich granule membrane (C, TAS)